Protein AF-A0A060C276-F1 (afdb_monomer)

Mean predicted aligned error: 17.64 Å

pLDDT: mean 72.89, std 21.88, range [37.91, 98.06]

Structure (mmCIF, N/CA/C/O backbone):
data_AF-A0A060C276-F1
#
_entry.id   AF-A0A060C276-F1
#
loop_
_atom_site.group_PDB
_atom_site.id
_atom_site.type_symbol
_atom_site.label_atom_id
_atom_site.label_alt_id
_atom_site.label_comp_id
_atom_site.label_asym_id
_atom_site.label_entity_id
_atom_site.label_seq_id
_atom_site.pdbx_PDB_ins_code
_atom_site.Cartn_x
_atom_site.Cartn_y
_atom_site.Cartn_z
_atom_site.occupancy
_atom_site.B_iso_or_equiv
_atom_site.auth_seq_id
_atom_site.auth_comp_id
_atom_site.auth_asym_id
_atom_site.auth_atom_id
_atom_site.pdbx_PDB_model_num
ATOM 1 N N . ARG A 1 1 ? 2.696 -2.923 16.017 1.00 67.38 1 ARG A N 1
ATOM 2 C CA . ARG A 1 1 ? 1.635 -1.922 16.296 1.00 67.38 1 ARG A CA 1
ATOM 3 C C . ARG A 1 1 ? 0.294 -2.624 16.153 1.00 67.38 1 ARG A C 1
ATOM 5 O O . ARG A 1 1 ? 0.201 -3.500 15.306 1.00 67.38 1 ARG A O 1
ATOM 12 N N . HIS A 1 2 ? -0.698 -2.275 16.969 1.00 84.56 2 HIS A N 1
ATOM 13 C CA . HIS A 1 2 ? -2.057 -2.807 16.860 1.00 84.56 2 HIS A CA 1
ATOM 14 C C . HIS A 1 2 ? -3.002 -1.650 16.539 1.00 84.56 2 HIS A C 1
ATOM 16 O O . HIS A 1 2 ? -2.934 -0.620 17.202 1.00 84.56 2 HIS A O 1
ATOM 22 N N . TYR A 1 3 ? -3.849 -1.819 15.523 1.00 92.31 3 TYR A N 1
ATOM 23 C CA . TYR A 1 3 ? -4.792 -0.792 15.058 1.00 92.31 3 TYR A CA 1
ATOM 24 C C . TYR A 1 3 ? -6.186 -0.923 15.692 1.00 92.31 3 TYR A C 1
ATOM 26 O O . TYR A 1 3 ? -7.098 -0.206 15.309 1.00 92.31 3 TYR A O 1
ATOM 34 N N . GLY A 1 4 ? -6.356 -1.835 16.658 1.00 95.44 4 GLY A N 1
ATOM 35 C CA . GLY A 1 4 ? -7.625 -2.014 17.373 1.00 95.44 4 GLY A CA 1
ATOM 36 C C . GLY A 1 4 ? -8.766 -2.576 16.519 1.00 95.44 4 GLY A C 1
ATOM 37 O O . GLY A 1 4 ? -9.919 -2.415 16.895 1.00 95.44 4 GLY A O 1
ATOM 38 N N . VAL A 1 5 ? -8.451 -3.222 15.393 1.00 96.38 5 VAL A N 1
ATOM 39 C CA . VAL A 1 5 ? -9.420 -3.800 14.451 1.00 96.38 5 VAL A CA 1
ATOM 40 C C . VAL A 1 5 ? -9.273 -5.315 14.369 1.00 96.38 5 VAL A C 1
ATOM 42 O O . VAL A 1 5 ? -8.176 -5.861 14.529 1.00 96.38 5 VAL A O 1
ATOM 45 N N . THR A 1 6 ? -10.379 -5.996 14.097 1.00 97.00 6 THR A N 1
ATOM 46 C CA . THR A 1 6 ? -10.417 -7.418 13.755 1.00 97.00 6 THR A CA 1
ATOM 47 C C . THR A 1 6 ? -10.232 -7.626 12.249 1.00 97.00 6 THR A C 1
ATOM 49 O O . THR A 1 6 ? -10.328 -6.694 11.452 1.00 97.00 6 THR A O 1
ATOM 52 N N . ALA A 1 7 ? -9.991 -8.871 11.828 1.00 94.88 7 ALA A N 1
ATOM 53 C CA . ALA A 1 7 ? -9.902 -9.203 10.404 1.00 94.88 7 ALA A CA 1
ATOM 54 C C . ALA A 1 7 ? -11.220 -8.938 9.652 1.00 94.88 7 ALA A C 1
ATOM 56 O O . ALA A 1 7 ? -11.189 -8.554 8.487 1.00 94.88 7 ALA A O 1
ATOM 57 N N . SER A 1 8 ? -12.369 -9.114 10.314 1.00 97.75 8 SER A N 1
ATOM 58 C CA . SER A 1 8 ? -13.682 -8.802 9.740 1.00 97.75 8 SER A CA 1
ATOM 59 C C . SER A 1 8 ? -13.896 -7.304 9.549 1.00 97.75 8 SER A C 1
ATOM 61 O O . SER A 1 8 ? -14.469 -6.914 8.537 1.00 97.75 8 SER A O 1
ATOM 63 N N . ASP A 1 9 ? -13.396 -6.467 10.461 1.00 97.56 9 ASP A N 1
ATOM 64 C CA . ASP A 1 9 ? -13.529 -5.007 10.342 1.00 97.56 9 ASP A CA 1
ATOM 65 C C . ASP A 1 9 ? -12.781 -4.477 9.111 1.00 97.56 9 ASP A C 1
ATOM 67 O O . ASP A 1 9 ? -13.210 -3.520 8.480 1.00 97.56 9 ASP A O 1
ATOM 71 N N . LEU A 1 10 ? -11.693 -5.141 8.705 1.00 96.69 10 LEU A N 1
ATOM 72 C CA . LEU A 1 10 ? -10.936 -4.794 7.497 1.00 96.69 10 LEU A CA 1
ATOM 73 C C . LEU A 1 10 ? -11.659 -5.145 6.185 1.00 96.69 10 LEU A C 1
ATOM 75 O O . LEU A 1 10 ? -11.172 -4.796 5.109 1.00 96.69 10 LEU A O 1
ATOM 79 N N . LEU A 1 11 ? -12.810 -5.822 6.250 1.00 97.25 11 LEU A N 1
ATOM 80 C CA . LEU A 1 11 ? -13.692 -5.988 5.094 1.00 97.25 11 LEU A CA 1
ATOM 81 C C . LEU A 1 11 ? -14.564 -4.747 4.857 1.00 97.25 11 LEU A C 1
ATOM 83 O O . LEU A 1 11 ? -15.077 -4.584 3.749 1.00 97.25 11 LEU A O 1
ATOM 87 N N . ASP A 1 12 ? -14.707 -3.862 5.852 1.00 97.75 12 ASP A N 1
ATOM 88 C CA . ASP A 1 12 ? -15.287 -2.538 5.647 1.00 97.75 12 ASP A CA 1
ATOM 89 C C . ASP A 1 12 ? -14.291 -1.647 4.876 1.00 97.75 12 ASP A C 1
ATOM 91 O O . ASP A 1 12 ? -13.166 -1.426 5.342 1.00 97.75 12 ASP A O 1
ATOM 95 N N . PRO A 1 13 ? -14.668 -1.107 3.701 1.00 98.06 13 PRO A N 1
ATOM 96 C CA . PRO A 1 13 ? -13.748 -0.337 2.869 1.00 98.06 13 PRO A CA 1
ATOM 97 C C . PRO A 1 13 ? -13.177 0.899 3.567 1.00 98.06 13 PRO A C 1
ATOM 99 O O . PRO A 1 13 ? -11.997 1.204 3.398 1.00 98.06 13 PRO A O 1
ATOM 102 N N . CYS A 1 14 ? -13.993 1.610 4.348 1.00 97.75 14 CYS A N 1
ATOM 103 C CA . CYS A 1 14 ? -13.575 2.838 5.021 1.00 97.75 14 CYS A CA 1
ATOM 104 C C . CYS A 1 14 ? -12.548 2.536 6.114 1.00 97.75 14 CYS A C 1
ATOM 106 O O . CYS A 1 14 ? -11.473 3.132 6.136 1.00 97.75 14 CYS A O 1
ATOM 108 N N . THR A 1 15 ? -12.846 1.556 6.965 1.00 97.56 15 THR A N 1
ATOM 109 C CA . THR A 1 15 ? -11.952 1.092 8.030 1.00 97.56 15 THR A CA 1
ATOM 110 C C . THR A 1 15 ? -10.632 0.589 7.453 1.00 97.56 15 THR A C 1
ATOM 112 O O . THR A 1 15 ? -9.560 0.958 7.938 1.00 97.56 15 THR A O 1
ATOM 115 N N . ASN A 1 16 ? -10.689 -0.195 6.373 1.00 97.25 16 ASN A N 1
ATOM 116 C CA . ASN A 1 16 ? -9.496 -0.689 5.697 1.00 97.25 16 ASN A CA 1
ATOM 117 C C . ASN A 1 16 ? -8.628 0.458 5.161 1.00 97.25 16 ASN A C 1
ATOM 119 O O . ASN A 1 16 ? -7.424 0.482 5.405 1.00 97.25 16 ASN A O 1
ATOM 123 N N . LEU A 1 17 ? -9.231 1.446 4.491 1.00 97.31 17 LEU A N 1
ATOM 124 C CA . LEU A 1 17 ? -8.500 2.597 3.955 1.00 97.31 17 LEU A CA 1
ATOM 125 C C . LEU A 1 17 ? -7.855 3.450 5.057 1.00 97.31 17 LEU A C 1
ATOM 127 O O . LEU A 1 17 ? -6.705 3.861 4.897 1.00 97.31 17 LEU A O 1
ATOM 131 N N . SER A 1 18 ? -8.534 3.666 6.187 1.00 96.88 18 SER A N 1
ATOM 132 C CA . SER A 1 18 ? -7.961 4.389 7.332 1.00 96.88 18 SER A CA 1
ATOM 133 C C . SER A 1 18 ? -6.769 3.649 7.948 1.00 96.88 18 SER A C 1
ATOM 135 O O . SER A 1 18 ? -5.733 4.248 8.238 1.00 96.88 18 SER A O 1
ATOM 137 N N . VAL A 1 19 ? -6.867 2.328 8.116 1.00 97.62 19 VAL A N 1
ATOM 138 C CA . VAL A 1 19 ? -5.752 1.519 8.634 1.00 97.62 19 VAL A CA 1
ATOM 139 C C . VAL A 1 19 ? -4.595 1.474 7.631 1.00 97.62 19 VAL A C 1
ATOM 141 O O . VAL A 1 19 ? -3.434 1.620 8.019 1.00 97.62 19 VAL A O 1
ATOM 144 N N . PHE A 1 20 ? -4.902 1.327 6.341 1.00 95.38 20 PHE A N 1
ATOM 145 C CA . PHE A 1 20 ? -3.929 1.365 5.252 1.00 95.38 20 PHE A CA 1
ATOM 146 C C . PHE A 1 20 ? -3.115 2.665 5.256 1.00 95.38 20 PHE A C 1
ATOM 148 O O . PHE A 1 20 ? -1.884 2.605 5.190 1.00 95.38 20 PHE A O 1
ATOM 155 N N . GLU A 1 21 ? -3.778 3.819 5.382 1.00 95.56 21 GLU A N 1
ATOM 156 C CA . GLU A 1 21 ? -3.126 5.131 5.459 1.00 95.56 21 GLU A CA 1
ATOM 157 C C . GLU A 1 21 ? -2.083 5.162 6.580 1.00 95.56 21 GLU A C 1
ATOM 159 O O . GLU A 1 21 ? -0.939 5.575 6.359 1.00 95.56 21 GLU A O 1
ATOM 164 N N . HIS A 1 22 ? -2.451 4.688 7.773 1.00 96.19 22 HIS A N 1
ATOM 165 C CA . HIS A 1 22 ? -1.550 4.665 8.919 1.00 96.19 22 HIS A CA 1
ATOM 166 C C . HIS A 1 22 ? -0.346 3.744 8.697 1.00 96.19 22 HIS A C 1
ATOM 168 O O . HIS A 1 22 ? 0.787 4.169 8.930 1.00 96.19 22 HIS A O 1
ATOM 174 N N . ILE A 1 23 ? -0.563 2.514 8.216 1.00 96.62 23 ILE A N 1
ATOM 175 C CA . ILE A 1 23 ? 0.525 1.555 7.957 1.00 96.62 23 ILE A CA 1
ATOM 176 C C . ILE A 1 23 ? 1.504 2.126 6.929 1.00 96.62 23 ILE A C 1
ATOM 178 O O . ILE A 1 23 ? 2.717 2.135 7.156 1.00 96.62 23 ILE A O 1
ATOM 182 N N . LEU A 1 24 ? 0.992 2.614 5.797 1.00 95.31 24 LEU A N 1
ATOM 183 C CA . LEU A 1 24 ? 1.845 3.087 4.714 1.00 95.31 24 LEU A CA 1
ATOM 184 C C . LEU A 1 24 ? 2.599 4.362 5.115 1.00 95.31 24 LEU A C 1
ATOM 186 O O . LEU A 1 24 ? 3.794 4.481 4.835 1.00 95.31 24 LEU A O 1
ATOM 190 N N . SER A 1 25 ? 1.942 5.272 5.842 1.00 95.25 25 SER A N 1
ATOM 191 C CA . SER A 1 25 ? 2.572 6.481 6.386 1.00 95.25 25 SER A CA 1
ATOM 192 C C . SER A 1 25 ? 3.689 6.159 7.378 1.00 95.25 25 SER A C 1
ATOM 194 O O . SER A 1 25 ? 4.756 6.774 7.326 1.00 95.25 25 SER A O 1
ATOM 196 N N . ASP A 1 26 ? 3.489 5.179 8.261 1.00 96.31 26 ASP A N 1
ATOM 197 C CA . ASP A 1 26 ? 4.512 4.728 9.209 1.00 96.31 26 ASP A CA 1
ATOM 198 C C . ASP A 1 26 ? 5.722 4.113 8.485 1.00 96.31 26 ASP A C 1
ATOM 200 O O . ASP A 1 26 ? 6.878 4.452 8.773 1.00 96.31 26 ASP A O 1
ATOM 204 N N . CYS A 1 27 ? 5.470 3.239 7.507 1.00 96.56 27 CYS A N 1
ATOM 205 C CA . CYS A 1 27 ? 6.505 2.641 6.665 1.00 96.56 27 CYS A CA 1
ATOM 206 C C . CYS A 1 27 ? 7.290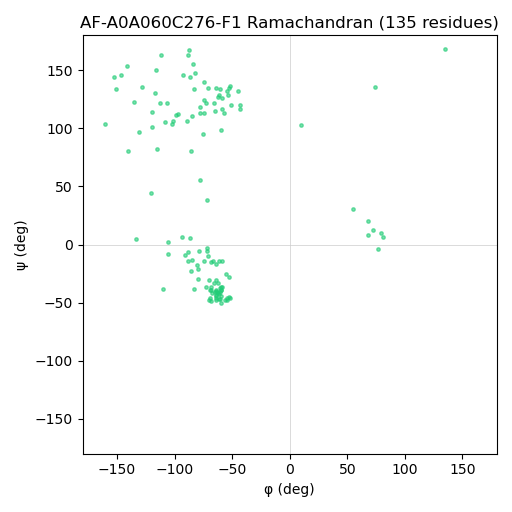 3.704 5.875 1.00 96.56 27 CYS A C 1
ATOM 208 O O . CYS A 1 27 ? 8.507 3.586 5.725 1.00 96.56 27 CYS A O 1
ATOM 210 N N . TYR A 1 28 ? 6.626 4.762 5.402 1.00 95.31 28 TYR A N 1
ATOM 211 C CA . TYR A 1 28 ? 7.285 5.867 4.708 1.00 95.31 28 TYR A CA 1
ATOM 212 C C . TYR A 1 28 ? 8.145 6.711 5.646 1.00 95.31 28 TYR A C 1
ATOM 214 O O . TYR A 1 28 ? 9.316 6.943 5.355 1.00 95.31 28 TYR A O 1
ATOM 222 N N . ARG A 1 29 ? 7.614 7.112 6.807 1.00 95.19 29 ARG A N 1
ATOM 223 C CA . ARG A 1 29 ? 8.360 7.903 7.801 1.00 95.19 29 ARG A CA 1
ATOM 224 C C . ARG A 1 29 ? 9.612 7.183 8.303 1.00 95.19 29 ARG A C 1
ATOM 226 O O . ARG A 1 29 ? 10.629 7.825 8.533 1.00 95.19 29 ARG A O 1
ATOM 233 N N . SER A 1 30 ? 9.540 5.863 8.466 1.00 95.19 30 SER A N 1
ATOM 234 C CA . SER A 1 30 ? 10.664 5.041 8.935 1.00 95.19 30 SER A CA 1
ATOM 235 C C . SER A 1 30 ? 11.646 4.650 7.824 1.00 95.19 30 SER A C 1
ATOM 237 O O . SER A 1 30 ? 12.854 4.628 8.050 1.00 95.19 30 SER A O 1
ATOM 239 N N . GLY A 1 31 ? 11.151 4.349 6.620 1.00 93.25 31 GLY A N 1
ATOM 240 C CA . GLY A 1 31 ? 11.978 3.957 5.477 1.00 93.25 31 GLY A CA 1
ATOM 241 C C . GLY A 1 31 ? 12.635 5.139 4.761 1.00 93.25 31 GLY A C 1
ATOM 242 O O . GLY A 1 31 ? 13.725 4.994 4.201 1.00 93.25 31 GLY A O 1
ATOM 243 N N . GLY A 1 32 ? 11.990 6.304 4.785 1.00 91.38 32 GLY A N 1
ATOM 244 C CA . GLY A 1 32 ? 12.458 7.552 4.189 1.00 91.38 32 GLY A CA 1
ATOM 245 C C . GLY A 1 32 ? 12.307 7.652 2.671 1.00 91.38 32 GLY A C 1
ATOM 246 O O . GLY A 1 32 ? 12.643 8.696 2.137 1.00 91.38 32 GLY A O 1
ATOM 247 N N . THR A 1 33 ? 11.838 6.600 1.986 1.00 90.88 33 THR A N 1
ATOM 248 C CA . THR A 1 33 ? 11.552 6.622 0.540 1.00 90.88 33 THR A CA 1
ATOM 249 C C . THR A 1 33 ? 10.298 5.828 0.197 1.00 90.88 33 THR A C 1
ATOM 251 O O . THR A 1 33 ? 9.975 4.852 0.888 1.00 90.88 33 THR A O 1
ATOM 254 N N . LEU A 1 34 ? 9.617 6.178 -0.902 1.00 91.06 34 LEU A N 1
ATOM 255 C CA . LEU A 1 34 ? 8.402 5.468 -1.339 1.00 91.06 34 LEU A CA 1
ATOM 256 C C . LEU A 1 34 ? 8.707 3.999 -1.652 1.00 91.06 34 LEU A C 1
ATOM 258 O O . LEU A 1 34 ? 7.999 3.096 -1.205 1.00 91.06 34 LEU A O 1
ATOM 262 N N . LYS A 1 35 ? 9.830 3.747 -2.331 1.00 91.81 35 LYS A N 1
ATOM 263 C CA . LYS A 1 35 ? 10.327 2.399 -2.637 1.00 91.81 35 LYS A CA 1
ATOM 264 C C . LYS A 1 35 ? 10.425 1.510 -1.390 1.00 91.81 35 LYS A C 1
ATOM 266 O O . LYS A 1 35 ? 10.004 0.351 -1.397 1.00 91.81 35 LYS A O 1
ATOM 271 N N . LYS A 1 36 ? 10.995 2.050 -0.308 1.00 94.94 36 LYS A N 1
ATOM 272 C CA . LYS A 1 36 ? 11.134 1.338 0.969 1.00 94.94 36 LYS A CA 1
ATOM 273 C C . LYS A 1 36 ? 9.793 1.197 1.682 1.00 94.94 36 LYS A C 1
ATOM 275 O O . LYS A 1 36 ? 9.557 0.149 2.277 1.00 94.94 36 LYS A O 1
ATOM 280 N N . ALA A 1 37 ? 8.923 2.203 1.596 1.00 95.81 37 ALA A N 1
ATOM 281 C CA . ALA A 1 37 ? 7.591 2.165 2.190 1.00 95.81 37 ALA A CA 1
ATOM 282 C C . ALA A 1 37 ? 6.737 1.037 1.599 1.00 95.81 37 ALA A C 1
ATOM 284 O O . ALA A 1 37 ? 6.164 0.245 2.340 1.00 95.81 37 ALA A O 1
ATOM 285 N N . LEU A 1 38 ? 6.732 0.906 0.270 1.00 94.94 38 LEU A N 1
ATOM 286 C CA . LEU A 1 38 ? 6.018 -0.151 -0.448 1.00 94.94 38 LEU A CA 1
ATOM 287 C C . LEU A 1 38 ? 6.566 -1.548 -0.114 1.00 94.94 38 LEU A C 1
ATOM 289 O O . LEU A 1 38 ? 5.796 -2.485 0.080 1.00 94.94 38 LEU A O 1
ATOM 293 N N . SER A 1 39 ? 7.889 -1.685 0.024 1.00 96.50 39 SER A N 1
ATOM 294 C CA . SER A 1 39 ? 8.511 -2.929 0.501 1.00 96.50 39 SER A CA 1
ATOM 295 C C . SER A 1 39 ? 8.104 -3.261 1.944 1.00 96.50 39 SER A C 1
ATOM 297 O O . SER A 1 39 ? 7.766 -4.403 2.248 1.00 96.50 39 SER A O 1
ATOM 299 N N . CYS A 1 40 ? 8.108 -2.263 2.830 1.00 97.50 40 CYS A N 1
ATOM 300 C CA . CYS A 1 40 ? 7.696 -2.404 4.226 1.00 97.50 40 CYS A CA 1
ATOM 301 C C . CYS A 1 40 ? 6.217 -2.787 4.353 1.00 97.50 40 CYS A C 1
ATOM 303 O O . CYS A 1 40 ? 5.895 -3.672 5.137 1.00 97.50 40 CYS A O 1
ATOM 305 N N . TYR A 1 41 ? 5.336 -2.199 3.543 1.00 96.31 41 TYR A N 1
ATOM 306 C CA . TYR A 1 41 ? 3.921 -2.564 3.506 1.00 96.31 41 TYR A CA 1
ATOM 307 C C . TYR A 1 41 ? 3.716 -4.033 3.104 1.00 96.31 41 TYR A C 1
ATOM 309 O O . TYR A 1 41 ? 2.911 -4.733 3.709 1.00 96.31 41 TYR A O 1
ATOM 317 N N . TYR A 1 42 ? 4.482 -4.514 2.121 1.00 96.50 42 TYR A N 1
ATOM 318 C CA . TYR A 1 42 ? 4.380 -5.889 1.630 1.00 96.50 42 TYR A CA 1
ATOM 319 C C . TYR A 1 42 ? 4.864 -6.939 2.636 1.00 96.50 42 TYR A C 1
ATOM 321 O O . TYR A 1 42 ? 4.204 -7.957 2.822 1.00 96.50 42 TYR A O 1
ATOM 329 N N . SER A 1 43 ? 6.023 -6.725 3.267 1.00 96.19 43 SER A N 1
ATOM 330 C CA . SER A 1 43 ? 6.699 -7.790 4.025 1.00 96.19 43 SER A CA 1
ATOM 331 C C . SER A 1 43 ? 7.193 -7.382 5.414 1.00 96.19 43 SER A C 1
ATOM 333 O O . SER A 1 43 ? 7.949 -8.126 6.037 1.00 96.19 43 SER A O 1
ATOM 335 N N . GLY A 1 44 ? 6.896 -6.164 5.868 1.00 96.19 44 GLY A N 1
ATOM 336 C CA . GLY A 1 44 ? 7.468 -5.591 7.090 1.00 96.19 44 GLY A CA 1
ATOM 337 C C . GLY A 1 44 ? 8.972 -5.294 7.007 1.00 96.19 44 GLY A C 1
ATOM 338 O O . GLY A 1 44 ? 9.589 -4.966 8.016 1.00 96.19 44 GLY A O 1
ATOM 339 N N . ASN A 1 45 ? 9.590 -5.409 5.824 1.00 96.88 45 ASN A N 1
ATOM 340 C CA . ASN A 1 45 ? 11.024 -5.216 5.622 1.00 96.88 45 ASN A CA 1
ATOM 341 C C . ASN A 1 45 ? 11.286 -4.219 4.488 1.00 96.88 45 ASN A C 1
ATOM 343 O O . ASN A 1 45 ? 10.695 -4.311 3.415 1.00 96.88 45 ASN A O 1
ATOM 347 N N . PHE A 1 46 ? 12.222 -3.288 4.684 1.00 96.81 46 PHE A N 1
ATOM 348 C CA . PHE A 1 46 ? 12.508 -2.240 3.699 1.00 96.81 46 PHE A CA 1
ATOM 349 C C . PHE A 1 46 ? 13.155 -2.735 2.399 1.00 96.81 46 PHE A C 1
ATOM 351 O O . PHE A 1 46 ? 13.208 -1.969 1.439 1.00 96.81 46 PHE A O 1
ATOM 358 N N . ARG A 1 47 ? 13.687 -3.964 2.351 1.00 96.12 47 ARG A N 1
ATOM 359 C CA . ARG A 1 47 ? 14.456 -4.498 1.214 1.00 96.12 47 ARG A CA 1
ATOM 360 C C . ARG A 1 47 ? 13.731 -5.594 0.445 1.00 96.12 47 ARG A C 1
ATOM 362 O O . ARG A 1 47 ? 13.865 -5.627 -0.772 1.00 96.12 47 ARG A O 1
ATOM 369 N N . THR A 1 48 ? 13.002 -6.473 1.126 1.00 96.19 48 THR A N 1
ATOM 370 C CA . THR A 1 48 ? 12.437 -7.697 0.533 1.00 96.19 48 THR A CA 1
ATOM 371 C C . THR A 1 48 ? 11.591 -7.428 -0.710 1.00 96.19 48 THR A C 1
ATOM 373 O O . THR A 1 48 ? 11.810 -8.057 -1.736 1.00 96.19 48 THR A O 1
ATOM 376 N N . GLY A 1 49 ? 10.696 -6.439 -0.681 1.00 94.75 49 GLY A N 1
ATOM 377 C CA . GLY A 1 49 ? 9.855 -6.096 -1.831 1.00 94.75 49 GLY A CA 1
ATOM 378 C C . GLY A 1 49 ? 10.624 -5.522 -3.029 1.00 94.75 49 GLY A C 1
ATOM 379 O O . GLY A 1 49 ? 10.089 -5.460 -4.133 1.00 94.75 49 GLY A O 1
ATOM 380 N N . GLN A 1 50 ? 11.883 -5.122 -2.834 1.00 93.62 50 GLN A N 1
ATOM 381 C CA . GLN A 1 50 ? 12.777 -4.680 -3.906 1.00 93.62 50 GLN A CA 1
ATOM 382 C C . GLN A 1 50 ? 13.558 -5.837 -4.540 1.00 93.62 50 GLN A C 1
ATOM 384 O O . GLN A 1 50 ? 14.189 -5.639 -5.577 1.00 93.62 50 GLN A O 1
ATOM 389 N N . GLN A 1 51 ? 13.580 -7.008 -3.903 1.00 95.50 51 GLN A N 1
ATOM 390 C CA . GLN A 1 51 ? 14.363 -8.151 -4.351 1.00 95.50 51 GLN A CA 1
ATOM 391 C C . GLN A 1 51 ? 13.528 -9.069 -5.252 1.00 95.50 51 GLN A C 1
ATOM 393 O O . GLN A 1 51 ? 12.324 -9.203 -5.036 1.00 95.50 51 GLN A O 1
ATOM 398 N N . PRO A 1 52 ? 14.154 -9.706 -6.254 1.00 94.88 52 PRO A N 1
ATOM 399 C CA . PRO A 1 52 ? 13.564 -10.811 -6.998 1.00 94.88 52 PRO A CA 1
ATOM 400 C C . PRO A 1 52 ? 13.068 -11.927 -6.082 1.00 94.88 52 PRO A C 1
ATOM 402 O O . PRO A 1 52 ? 13.790 -12.376 -5.192 1.00 94.88 52 PRO A O 1
ATOM 405 N N . GLU A 1 53 ? 11.867 -12.426 -6.348 1.00 94.94 53 GLU A N 1
ATOM 406 C CA . GLU A 1 53 ? 11.302 -13.566 -5.634 1.00 94.94 53 GLU A CA 1
ATOM 407 C C . GLU A 1 53 ? 11.187 -14.765 -6.584 1.00 94.94 53 GLU A C 1
ATOM 409 O O . GLU A 1 53 ? 10.516 -14.700 -7.617 1.00 94.94 53 GLU A O 1
ATOM 414 N N . ALA A 1 54 ? 11.826 -15.886 -6.233 1.00 95.75 54 ALA A N 1
ATOM 415 C CA . ALA A 1 54 ? 11.827 -17.101 -7.057 1.00 95.75 54 ALA A CA 1
ATOM 416 C C . ALA A 1 54 ? 10.408 -17.640 -7.320 1.00 95.75 54 ALA A C 1
ATOM 418 O O . ALA A 1 54 ? 10.105 -18.061 -8.433 1.00 95.75 54 ALA A O 1
ATOM 419 N N . ALA A 1 55 ? 9.516 -17.538 -6.328 1.00 94.69 55 ALA A N 1
ATOM 420 C CA . ALA A 1 55 ? 8.110 -17.926 -6.454 1.00 94.69 55 ALA A CA 1
ATOM 421 C C . ALA A 1 55 ? 7.322 -17.080 -7.476 1.00 94.69 55 ALA A C 1
ATOM 423 O O . ALA A 1 55 ? 6.255 -17.492 -7.918 1.00 94.69 55 ALA A O 1
ATOM 424 N N . TYR A 1 56 ? 7.850 -15.918 -7.875 1.00 92.12 56 TYR A N 1
ATOM 425 C CA . TYR A 1 56 ? 7.197 -14.976 -8.784 1.00 92.12 56 TYR A CA 1
ATOM 426 C C . TYR A 1 56 ? 8.035 -14.726 -10.041 1.00 92.12 56 TYR A C 1
ATOM 428 O O . TYR A 1 56 ? 8.203 -13.585 -10.475 1.00 92.12 56 TYR A O 1
ATOM 436 N N . SER A 1 57 ? 8.574 -15.798 -10.633 1.00 93.62 57 SER A N 1
ATOM 437 C CA . SER A 1 57 ? 9.367 -15.750 -11.876 1.00 93.62 57 SER A CA 1
ATOM 438 C C . SER A 1 57 ? 10.564 -14.788 -11.809 1.00 93.62 57 SER A C 1
ATOM 440 O O . SER A 1 57 ? 10.926 -14.168 -12.804 1.00 93.62 57 SER A O 1
ATOM 442 N N . GLY A 1 58 ? 11.153 -14.604 -10.622 1.00 92.69 58 GLY A N 1
ATOM 443 C CA . GLY A 1 58 ? 12.271 -13.679 -10.419 1.00 92.69 58 GLY A CA 1
ATOM 444 C C . GLY A 1 58 ? 11.886 -12.195 -10.471 1.00 92.69 58 GLY A C 1
ATOM 445 O O . GLY A 1 58 ? 12.766 -11.340 -10.519 1.00 92.69 58 GLY A O 1
ATOM 446 N N . THR A 1 59 ? 10.595 -11.857 -10.444 1.00 92.12 59 THR A N 1
ATOM 447 C CA . THR A 1 59 ? 10.147 -10.460 -10.334 1.00 92.12 59 THR A CA 1
ATOM 448 C C . THR A 1 59 ? 10.163 -9.997 -8.881 1.00 92.12 59 THR A C 1
ATOM 450 O O . THR A 1 59 ? 9.906 -10.780 -7.963 1.00 92.12 59 THR A O 1
ATOM 453 N N . SER A 1 60 ? 10.447 -8.713 -8.660 1.00 94.56 60 SER A N 1
ATOM 454 C CA . SER A 1 60 ? 10.278 -8.090 -7.340 1.00 94.56 60 SER A CA 1
ATOM 455 C C . SER A 1 60 ? 8.835 -7.635 -7.122 1.00 94.56 60 SER A C 1
ATOM 457 O O . SER A 1 60 ? 8.124 -7.342 -8.08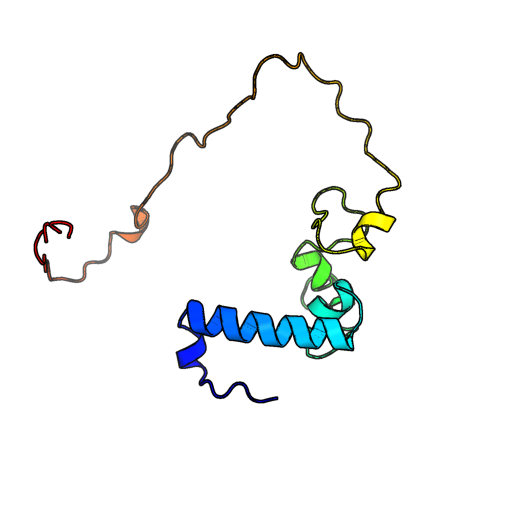6 1.00 94.56 60 SER A O 1
ATOM 459 N N . TYR A 1 61 ? 8.402 -7.521 -5.864 1.00 94.88 61 TYR A N 1
ATOM 460 C CA . TYR A 1 61 ? 7.076 -6.984 -5.538 1.00 94.88 61 TYR A CA 1
ATOM 461 C C . TYR A 1 61 ? 6.832 -5.615 -6.181 1.00 94.88 61 TYR A C 1
ATOM 463 O O . TYR A 1 61 ? 5.795 -5.409 -6.806 1.00 94.88 61 TYR A O 1
ATOM 471 N N . LEU A 1 62 ? 7.814 -4.710 -6.109 1.00 92.00 62 LEU A N 1
ATOM 472 C CA . LEU A 1 62 ? 7.708 -3.377 -6.707 1.00 92.00 62 LEU A CA 1
ATOM 473 C C . LEU A 1 62 ? 7.477 -3.419 -8.218 1.00 92.00 62 LEU A C 1
ATOM 475 O O . LEU A 1 62 ? 6.660 -2.664 -8.735 1.00 92.00 62 LEU A O 1
ATOM 479 N N . GLN A 1 63 ? 8.137 -4.343 -8.916 1.00 90.00 63 GLN A N 1
ATOM 480 C CA . GLN A 1 63 ? 7.911 -4.547 -10.343 1.00 90.00 63 GLN A CA 1
ATOM 481 C C . GLN A 1 63 ? 6.486 -5.043 -10.622 1.00 90.00 63 GLN A C 1
ATOM 483 O O . GLN A 1 63 ? 5.853 -4.563 -11.559 1.00 90.00 63 GLN A O 1
ATOM 488 N N . ARG A 1 64 ? 5.959 -5.963 -9.800 1.00 91.50 64 ARG A N 1
ATOM 489 C CA . ARG A 1 64 ? 4.599 -6.505 -9.970 1.00 91.50 64 ARG A CA 1
ATOM 490 C C . ARG A 1 64 ? 3.506 -5.458 -9.761 1.00 91.50 64 ARG A C 1
ATOM 492 O O . ARG A 1 64 ? 2.485 -5.524 -10.434 1.00 91.50 64 ARG A O 1
ATOM 499 N N . ILE A 1 65 ? 3.723 -4.486 -8.873 1.00 90.25 65 ILE A N 1
ATOM 500 C CA . ILE A 1 65 ? 2.792 -3.363 -8.660 1.00 90.25 65 ILE A CA 1
ATOM 501 C C . ILE A 1 65 ? 3.040 -2.178 -9.608 1.00 90.25 65 ILE A C 1
ATOM 503 O O . ILE A 1 65 ? 2.410 -1.135 -9.460 1.00 90.25 65 ILE A O 1
ATOM 507 N N . GLY A 1 66 ? 3.963 -2.315 -10.566 1.00 85.06 66 GLY A N 1
ATOM 508 C CA . GLY A 1 66 ? 4.258 -1.283 -11.563 1.00 85.06 66 GLY A CA 1
ATOM 509 C C . GLY A 1 66 ? 5.153 -0.139 -11.075 1.00 85.06 66 GLY A C 1
ATOM 510 O O . GLY A 1 66 ? 5.332 0.835 -11.801 1.00 85.06 66 GLY A O 1
ATOM 511 N N . TYR A 1 67 ? 5.757 -0.242 -9.887 1.00 84.44 67 TYR A N 1
ATOM 512 C CA . TYR A 1 67 ? 6.724 0.735 -9.382 1.00 84.44 67 TYR A CA 1
ATOM 513 C C . TYR A 1 67 ? 8.133 0.395 -9.889 1.00 84.44 67 TYR A C 1
ATOM 515 O O . TYR A 1 67 ? 8.946 -0.233 -9.202 1.00 84.44 67 TYR A O 1
ATOM 523 N N . VAL A 1 68 ? 8.407 0.779 -11.139 1.00 71.31 68 VAL A N 1
ATOM 524 C CA . VAL A 1 68 ? 9.684 0.516 -11.815 1.00 71.31 68 VAL A CA 1
ATOM 525 C C . VAL A 1 68 ? 10.500 1.812 -11.907 1.00 71.31 68 VAL A C 1
ATOM 527 O O . VAL A 1 68 ? 10.016 2.783 -12.501 1.00 71.31 68 VAL A O 1
ATOM 530 N N . PRO A 1 69 ? 11.732 1.857 -11.360 1.00 57.81 69 PRO A N 1
ATOM 531 C CA . PRO A 1 69 ? 12.584 3.038 -11.460 1.00 57.81 69 PRO A CA 1
ATOM 532 C C . PRO A 1 69 ? 12.897 3.339 -12.931 1.00 57.81 69 PRO A C 1
ATOM 534 O O . PRO A 1 69 ? 13.314 2.450 -13.671 1.00 57.81 69 PRO A O 1
ATOM 537 N N . GLY A 1 70 ? 12.674 4.586 -13.352 1.00 58.88 70 GLY A N 1
ATOM 538 C CA . GLY A 1 70 ? 12.898 5.026 -14.732 1.00 58.88 70 GLY A CA 1
ATOM 539 C C . GLY A 1 70 ? 11.776 4.683 -15.718 1.00 58.88 70 GLY A C 1
ATOM 540 O O . GLY A 1 70 ? 11.936 4.934 -16.910 1.00 58.88 70 GLY A O 1
ATOM 541 N N . SER A 1 71 ? 10.637 4.141 -15.264 1.00 55.53 71 SER A N 1
ATOM 542 C CA . SER A 1 71 ? 9.456 4.058 -16.129 1.00 55.53 71 SER A CA 1
ATOM 543 C C . SER A 1 71 ? 8.819 5.452 -16.283 1.00 55.53 71 SER A C 1
ATOM 545 O O . SER A 1 71 ? 8.465 6.070 -15.279 1.00 55.53 71 SER A O 1
ATOM 547 N N . PRO A 1 72 ? 8.630 5.968 -17.513 1.00 54.72 72 PRO A N 1
ATOM 548 C CA . PRO A 1 72 ? 8.014 7.282 -17.737 1.00 54.72 72 PRO A CA 1
ATOM 549 C C . PRO A 1 72 ? 6.503 7.287 -17.449 1.00 54.72 72 PRO A C 1
ATOM 551 O O . PRO A 1 72 ? 5.846 8.315 -17.579 1.00 54.72 72 PRO A O 1
ATOM 554 N N . HIS A 1 73 ? 5.928 6.131 -17.101 1.00 52.72 73 HIS A N 1
ATOM 555 C CA . HIS A 1 73 ? 4.484 5.926 -17.077 1.00 52.72 73 HIS A CA 1
ATOM 556 C C . HIS A 1 73 ? 3.806 6.346 -15.769 1.00 52.72 73 HIS A C 1
ATOM 558 O O . HIS A 1 73 ? 2.613 6.639 -15.801 1.00 52.72 73 HIS A O 1
ATOM 564 N N . TYR A 1 74 ? 4.528 6.419 -14.645 1.00 54.19 74 TYR A N 1
ATO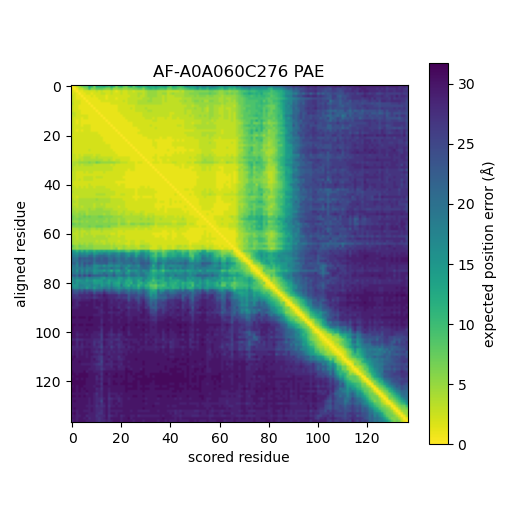M 565 C CA . TYR A 1 74 ? 3.924 6.733 -13.346 1.00 54.19 74 TYR A CA 1
ATOM 566 C C . TYR A 1 74 ? 4.816 7.660 -12.515 1.00 54.19 74 TYR A C 1
ATOM 568 O O . TYR A 1 74 ? 5.518 7.227 -11.606 1.00 54.19 74 TYR A O 1
ATOM 576 N N . ALA A 1 75 ? 4.765 8.959 -12.810 1.00 52.66 75 ALA A N 1
ATOM 577 C CA . ALA A 1 75 ? 5.244 9.989 -11.895 1.00 52.66 75 ALA A CA 1
ATOM 578 C C . ALA A 1 75 ? 4.080 10.407 -10.986 1.00 52.66 75 ALA A C 1
ATOM 580 O O . ALA A 1 75 ? 3.151 11.080 -11.433 1.00 52.66 75 ALA A O 1
ATOM 581 N N . VAL A 1 76 ? 4.101 9.995 -9.716 1.00 51.28 76 VAL A N 1
ATOM 582 C CA . VAL A 1 76 ? 3.156 10.516 -8.720 1.00 51.28 76 VAL A CA 1
ATOM 583 C C . VAL A 1 76 ? 3.661 11.902 -8.302 1.00 51.28 76 VAL A C 1
ATOM 585 O O . VAL A 1 76 ? 4.751 11.994 -7.740 1.00 51.28 76 VAL A O 1
ATOM 588 N N . PRO A 1 77 ? 2.906 12.997 -8.520 1.00 52.81 77 PRO A N 1
ATOM 589 C CA . PRO A 1 77 ? 3.395 14.357 -8.253 1.00 52.81 77 PRO A CA 1
ATOM 590 C C . PRO A 1 77 ? 3.820 14.622 -6.795 1.00 52.81 77 PRO A C 1
ATOM 592 O O . PRO A 1 77 ? 4.484 15.619 -6.522 1.00 52.81 77 PRO A O 1
ATOM 595 N N . GLY A 1 78 ? 3.455 13.737 -5.860 1.00 50.19 78 GLY A N 1
ATOM 596 C CA . GLY A 1 78 ? 3.751 13.848 -4.431 1.00 50.19 78 GLY A CA 1
ATOM 597 C C . GLY A 1 78 ? 5.119 13.323 -3.973 1.00 50.19 78 GLY A C 1
ATOM 598 O O . GLY A 1 78 ? 5.513 13.636 -2.850 1.00 50.19 78 GLY A O 1
ATOM 599 N N . THR A 1 79 ? 5.866 12.563 -4.781 1.00 58.09 79 THR A N 1
ATOM 600 C CA . THR A 1 79 ? 7.153 11.974 -4.361 1.00 58.09 79 THR A CA 1
ATOM 601 C C . THR A 1 79 ? 8.338 12.654 -5.048 1.00 58.09 79 THR A C 1
ATOM 603 O O . THR A 1 79 ? 8.628 12.436 -6.221 1.00 58.09 79 THR A O 1
ATOM 606 N N . ARG A 1 80 ? 9.075 13.484 -4.292 1.00 58.91 80 ARG A N 1
ATOM 607 C CA . ARG A 1 80 ? 10.283 14.206 -4.767 1.00 58.91 80 ARG A CA 1
ATOM 608 C C . ARG A 1 80 ? 11.362 13.280 -5.353 1.00 58.91 80 ARG A C 1
ATOM 610 O O . ARG A 1 80 ? 12.169 13.700 -6.178 1.00 58.91 80 ARG A O 1
ATOM 617 N N . GLU A 1 81 ? 11.372 12.023 -4.925 1.00 62.44 81 GLU A N 1
ATOM 618 C CA . GLU A 1 81 ? 12.333 10.996 -5.340 1.00 62.44 81 GLU A CA 1
ATOM 619 C C . GLU A 1 81 ? 12.150 10.577 -6.804 1.00 62.44 81 GLU A C 1
ATOM 621 O O . GLU A 1 81 ? 13.139 10.419 -7.517 1.00 62.44 81 GLU A O 1
ATOM 626 N N . ASP A 1 82 ? 10.905 10.469 -7.277 1.00 59.03 82 ASP A N 1
ATOM 627 C CA . ASP A 1 82 ? 10.602 10.034 -8.647 1.00 59.03 82 ASP A CA 1
ATOM 628 C C . ASP A 1 82 ? 10.792 11.177 -9.664 1.00 59.03 82 ASP A C 1
ATOM 630 O O . ASP A 1 82 ? 11.035 10.938 -10.846 1.00 59.03 82 ASP A O 1
ATOM 634 N N . GLN A 1 83 ? 10.763 12.432 -9.200 1.00 58.00 83 GLN A N 1
ATOM 635 C CA . GLN A 1 83 ? 10.994 13.622 -10.031 1.00 58.00 83 GLN A CA 1
ATOM 636 C C . GLN A 1 83 ? 12.458 13.743 -10.482 1.00 58.00 83 GLN A C 1
ATOM 638 O O . GLN A 1 83 ? 12.732 14.227 -11.577 1.00 58.00 83 GLN A O 1
ATOM 643 N N . SER A 1 84 ? 13.403 13.258 -9.671 1.00 52.66 84 SER A N 1
ATOM 644 C CA . SER A 1 84 ? 14.845 13.370 -9.946 1.00 52.66 84 SER A CA 1
ATOM 645 C C . SER A 1 84 ? 15.338 12.418 -11.049 1.00 52.66 84 SER A C 1
ATOM 647 O O . SER A 1 84 ? 16.440 12.596 -11.559 1.00 52.66 84 SER A O 1
ATOM 649 N N . ALA A 1 85 ? 14.539 11.412 -11.428 1.00 52.50 85 ALA A N 1
ATOM 650 C CA . ALA A 1 85 ? 14.857 10.472 -12.508 1.00 52.50 85 ALA A CA 1
ATOM 651 C C . ALA A 1 85 ? 14.332 10.924 -13.885 1.00 52.50 85 ALA A C 1
ATOM 653 O O . ALA A 1 85 ? 14.699 10.335 -14.903 1.00 52.50 85 ALA A O 1
ATOM 654 N N . ALA A 1 86 ? 13.512 11.981 -13.942 1.00 47.53 86 ALA A N 1
ATOM 655 C CA . ALA A 1 86 ? 12.993 12.566 -15.177 1.00 47.53 86 ALA A CA 1
ATOM 656 C C . ALA A 1 86 ? 14.050 13.449 -15.877 1.00 47.53 86 ALA A C 1
ATOM 658 O O . ALA A 1 86 ? 13.838 14.629 -16.132 1.00 47.53 86 ALA A O 1
ATOM 659 N N . GLY A 1 87 ? 15.219 12.872 -16.168 1.00 44.19 87 GLY A N 1
ATOM 660 C CA . GLY A 1 87 ? 16.230 13.460 -17.055 1.00 44.19 87 GLY A CA 1
ATOM 661 C C . GLY A 1 87 ? 16.040 13.087 -18.529 1.00 44.19 87 GLY A C 1
ATOM 662 O O . GLY A 1 87 ? 16.733 13.620 -19.386 1.00 44.19 87 GLY A O 1
ATOM 663 N N . PHE A 1 88 ? 15.097 12.197 -18.841 1.00 42.16 88 PHE A N 1
ATOM 664 C CA . PHE A 1 88 ? 14.778 11.797 -20.207 1.00 42.16 88 PHE A CA 1
ATOM 665 C C . PHE A 1 88 ? 13.271 11.872 -20.409 1.00 42.16 88 PHE A C 1
ATOM 667 O O . PHE A 1 88 ? 12.532 10.951 -20.063 1.00 42.16 88 PHE A O 1
ATOM 674 N N . TYR A 1 89 ? 12.816 12.985 -20.975 1.00 47.84 89 TYR A N 1
ATOM 675 C CA . TYR A 1 89 ? 11.565 12.986 -21.716 1.00 47.84 89 TYR A CA 1
ATOM 676 C C . TYR A 1 89 ? 11.799 12.098 -22.945 1.00 47.84 89 TYR A C 1
ATOM 678 O O . TYR A 1 89 ? 12.724 12.387 -23.707 1.00 47.84 89 TYR A O 1
ATOM 686 N N . PRO A 1 90 ? 11.035 11.014 -23.164 1.00 46.25 90 PRO A N 1
ATOM 687 C CA . PRO A 1 90 ? 10.962 10.440 -24.497 1.00 46.25 90 PRO A CA 1
ATOM 688 C C . PRO A 1 90 ? 10.538 11.567 -25.440 1.00 46.25 90 PRO A C 1
ATOM 690 O O . PRO A 1 90 ? 9.604 12.302 -25.106 1.00 46.25 90 PRO A O 1
ATOM 693 N N . GLU A 1 91 ? 11.239 11.721 -26.567 1.00 44.91 91 GLU A N 1
ATOM 694 C CA . GLU A 1 91 ? 10.821 12.610 -27.652 1.00 44.91 91 GLU A CA 1
ATOM 695 C C . GLU A 1 91 ? 9.318 12.401 -27.855 1.00 44.91 91 GLU A C 1
ATOM 697 O O . GLU A 1 91 ? 8.870 11.277 -28.117 1.00 44.91 91 GLU A O 1
ATOM 702 N N . ALA A 1 92 ? 8.529 13.450 -27.613 1.00 49.03 92 ALA A N 1
ATOM 703 C CA . ALA A 1 92 ? 7.094 13.374 -27.793 1.00 49.03 92 ALA A CA 1
ATOM 704 C C . ALA A 1 92 ? 6.844 12.869 -29.216 1.00 49.03 92 ALA A C 1
ATOM 706 O O . ALA A 1 92 ? 7.410 13.410 -30.168 1.00 49.03 92 ALA A O 1
ATOM 707 N N . PHE A 1 93 ? 6.022 11.824 -29.362 1.00 48.28 93 PHE A N 1
ATOM 708 C CA . PHE A 1 93 ? 5.535 11.413 -30.677 1.00 48.28 93 PHE A CA 1
ATOM 709 C C . PHE A 1 93 ? 5.105 12.674 -31.435 1.00 48.28 93 PHE A C 1
ATOM 711 O O . PHE A 1 93 ? 4.420 13.502 -30.819 1.00 48.28 93 PHE A O 1
ATOM 718 N N . PRO A 1 94 ? 5.519 12.863 -32.706 1.00 46.25 94 PRO A N 1
ATOM 719 C CA . PRO A 1 94 ? 5.228 14.089 -33.430 1.00 46.25 94 PRO A CA 1
ATOM 720 C C . PRO A 1 94 ? 3.734 14.344 -33.314 1.00 46.25 94 PRO A C 1
ATOM 722 O O . PRO A 1 94 ? 2.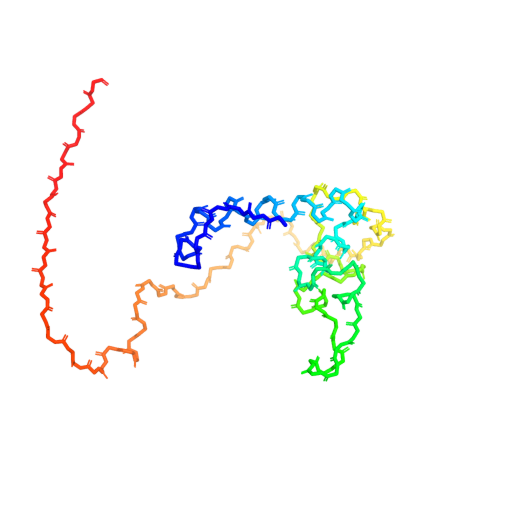924 13.477 -33.654 1.00 46.25 94 PRO A O 1
ATOM 725 N N . ALA A 1 95 ? 3.392 15.489 -32.724 1.00 47.75 95 ALA A N 1
ATOM 726 C CA . ALA A 1 95 ? 2.020 15.869 -32.468 1.00 47.75 95 ALA A CA 1
ATOM 727 C C . ALA A 1 95 ? 1.297 15.925 -33.815 1.00 47.75 95 ALA A C 1
ATOM 729 O O . ALA A 1 95 ? 1.420 16.890 -34.566 1.00 47.75 95 ALA A O 1
ATOM 730 N N . GLY A 1 96 ? 0.573 14.855 -34.142 1.00 54.66 96 GLY A N 1
ATOM 731 C CA . GLY A 1 96 ? -0.441 14.903 -35.176 1.00 54.66 96 GLY A CA 1
ATOM 732 C C . GLY A 1 96 ? -1.446 15.968 -34.757 1.00 54.66 96 GLY A C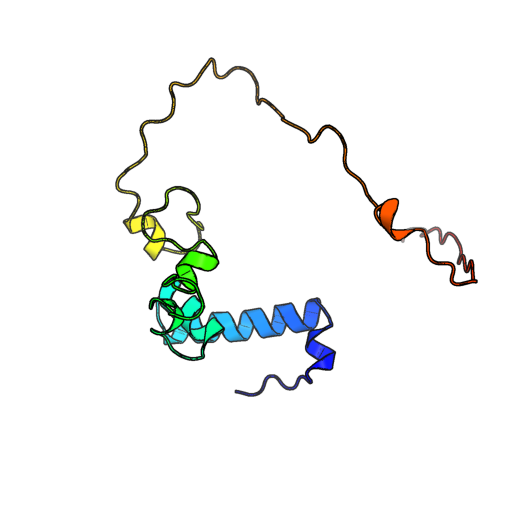 1
ATOM 733 O O . GLY A 1 96 ? -2.031 15.841 -33.685 1.00 54.66 96 GLY A O 1
ATOM 734 N N . ASP A 1 97 ? -1.533 17.019 -35.573 1.00 52.53 97 ASP A N 1
ATOM 735 C CA . ASP A 1 97 ? -2.448 18.166 -35.534 1.00 52.53 97 ASP A CA 1
ATOM 736 C C . ASP A 1 97 ? -3.299 18.291 -34.249 1.00 52.53 97 ASP A C 1
ATOM 738 O O . ASP A 1 97 ? -4.285 17.580 -34.034 1.00 52.53 97 ASP A O 1
ATOM 742 N N . ALA A 1 98 ? -2.889 19.220 -33.383 1.00 55.69 98 ALA A N 1
ATOM 743 C CA . ALA A 1 98 ? -3.393 19.461 -32.032 1.00 55.69 98 ALA A CA 1
ATOM 744 C C . ALA A 1 98 ? -4.802 20.088 -31.975 1.00 55.69 98 ALA A C 1
ATOM 746 O O . ALA A 1 98 ? -5.069 20.945 -31.134 1.00 55.69 98 ALA A O 1
ATOM 747 N N . SER A 1 99 ? -5.721 19.693 -32.854 1.00 59.81 99 SER A N 1
ATOM 748 C CA . SER A 1 99 ? -7.006 20.379 -32.990 1.00 59.81 99 SER A CA 1
ATOM 749 C C . SER A 1 99 ? -8.217 19.646 -32.405 1.00 59.81 99 SER A C 1
ATOM 751 O O . SER A 1 99 ? -9.256 20.292 -32.267 1.00 59.81 99 SER A O 1
ATOM 753 N N . ARG A 1 100 ? -8.140 18.377 -31.951 1.00 54.56 100 ARG A N 1
ATOM 754 C CA . ARG A 1 100 ? -9.239 17.741 -31.175 1.00 54.56 100 ARG A CA 1
ATOM 755 C C . ARG A 1 100 ? -8.768 16.667 -30.181 1.00 54.56 100 ARG A C 1
ATOM 757 O O . ARG A 1 100 ? -8.042 15.760 -30.586 1.00 54.56 100 ARG A O 1
ATOM 764 N N . PRO A 1 101 ? -9.243 16.668 -28.917 1.00 56.00 101 PRO A N 1
ATOM 765 C CA . PRO A 1 101 ? -9.028 15.538 -28.019 1.00 56.00 101 PRO A CA 1
ATOM 766 C C . PRO A 1 101 ? -9.757 14.306 -28.574 1.00 56.00 101 PRO A C 1
ATOM 768 O O . PRO A 1 101 ? -10.985 14.285 -28.684 1.00 56.00 101 PRO A O 1
ATOM 771 N N . ARG A 1 102 ? -9.002 13.269 -28.955 1.00 60.06 102 ARG A N 1
ATOM 772 C CA . ARG A 1 102 ? -9.568 11.988 -29.390 1.00 60.06 102 ARG A CA 1
ATOM 773 C C . ARG A 1 102 ? -10.062 11.232 -28.158 1.00 60.06 102 ARG A C 1
ATOM 775 O O . ARG A 1 102 ? -9.300 10.547 -27.486 1.00 60.06 102 ARG A O 1
ATOM 782 N N . VAL A 1 103 ? -11.348 11.373 -27.861 1.00 59.78 103 VAL A N 1
ATOM 783 C CA . VAL A 1 103 ? -12.014 10.607 -26.806 1.00 59.78 103 VAL A CA 1
ATOM 784 C C . VAL A 1 103 ? -12.299 9.201 -27.335 1.00 59.78 103 VAL A C 1
ATOM 786 O O . VAL A 1 103 ? -13.096 9.036 -28.257 1.00 59.78 103 VAL A O 1
ATOM 789 N N . ILE A 1 104 ? -11.634 8.188 -26.778 1.00 66.44 104 ILE A N 1
ATOM 790 C CA . ILE A 1 104 ? -11.901 6.779 -27.091 1.00 66.44 104 ILE A CA 1
ATOM 791 C C . ILE A 1 104 ? -12.721 6.199 -25.940 1.00 66.44 104 ILE A C 1
ATOM 793 O O . ILE A 1 104 ? -12.189 5.924 -24.867 1.00 66.44 104 ILE A O 1
ATOM 797 N N . TRP A 1 105 ? -14.024 6.028 -26.161 1.00 57.16 105 TRP A N 1
ATOM 798 C CA . TRP A 1 105 ? -14.888 5.288 -25.244 1.00 57.16 105 TRP A CA 1
ATOM 799 C C . TRP A 1 105 ? -14.849 3.789 -25.573 1.00 57.16 105 TRP A C 1
ATOM 801 O O . TRP A 1 105 ? -14.800 3.429 -26.752 1.00 57.16 105 TRP A O 1
ATOM 811 N N . PRO A 1 106 ? -14.913 2.896 -24.570 1.00 66.19 106 PRO A N 1
ATOM 812 C CA . PRO A 1 106 ? -15.179 1.486 -24.824 1.00 66.19 106 PRO A CA 1
ATOM 813 C C . PRO A 1 106 ? -16.552 1.340 -25.500 1.00 66.19 106 PRO A C 1
ATOM 815 O O . PRO A 1 106 ? -17.529 1.944 -25.061 1.00 66.19 106 PRO A O 1
ATOM 818 N N . GLY A 1 107 ? -16.633 0.529 -26.561 1.00 67.69 107 GLY A N 1
ATOM 819 C CA . GLY A 1 107 ? -17.854 0.359 -27.366 1.00 67.69 107 GLY A CA 1
ATOM 820 C C . GLY A 1 107 ? -19.061 -0.200 -26.600 1.00 67.69 107 GLY A C 1
ATOM 821 O O . GLY A 1 107 ? -20.188 -0.104 -27.074 1.00 67.69 107 GLY A O 1
ATOM 822 N N . ALA A 1 108 ? -18.844 -0.749 -25.404 1.00 62.69 108 ALA A N 1
ATOM 823 C CA . ALA A 1 108 ? -19.892 -1.097 -24.457 1.00 62.69 108 ALA A CA 1
ATOM 824 C C . ALA A 1 108 ? -19.346 -1.058 -23.022 1.00 62.69 108 ALA A C 1
ATOM 826 O O . ALA A 1 108 ? -18.210 -1.459 -22.767 1.00 62.69 108 ALA A O 1
ATOM 827 N N . VAL A 1 109 ? -20.179 -0.621 -22.074 1.00 60.97 109 VAL A N 1
ATOM 828 C CA . VAL A 1 109 ? -19.918 -0.713 -20.631 1.00 60.97 109 VAL A CA 1
ATOM 829 C C . VAL A 1 109 ? -21.033 -1.548 -20.019 1.00 60.97 109 VAL A C 1
ATOM 831 O O . VAL A 1 109 ? -22.191 -1.134 -20.012 1.00 60.97 109 VAL A O 1
ATOM 834 N N . VAL A 1 110 ? -20.701 -2.727 -19.498 1.00 62.78 110 VAL A N 1
ATOM 835 C CA . VAL A 1 110 ? -21.668 -3.554 -18.770 1.00 62.78 110 VAL A CA 1
ATOM 836 C C . VAL A 1 110 ? -21.691 -3.085 -17.316 1.00 62.78 110 VAL A C 1
ATOM 838 O O . VAL A 1 110 ? -20.723 -3.281 -16.587 1.00 62.78 110 VAL A O 1
ATOM 841 N N . ARG A 1 111 ? -22.793 -2.462 -16.877 1.00 59.75 111 ARG A N 1
ATOM 842 C CA . ARG A 1 111 ? -23.104 -2.326 -15.444 1.00 59.75 111 ARG A CA 1
ATOM 843 C C . ARG A 1 111 ? -24.067 -3.439 -15.054 1.00 59.75 111 ARG A C 1
ATOM 845 O O . ARG A 1 111 ? -25.209 -3.449 -15.502 1.00 59.75 111 ARG A O 1
ATOM 852 N N . GLY A 1 112 ? -23.599 -4.366 -14.226 1.00 63.59 112 GLY A N 1
ATOM 853 C CA . GLY A 1 112 ? -24.375 -5.507 -13.744 1.00 63.59 112 GLY A CA 1
ATOM 854 C C . GLY A 1 112 ? -23.589 -6.813 -13.818 1.00 63.59 112 GLY A C 1
ATOM 855 O O . GLY A 1 112 ? -22.518 -6.876 -14.418 1.00 63.59 112 GLY A O 1
ATOM 856 N N . VAL A 1 113 ? -24.123 -7.859 -13.186 1.00 59.84 113 VAL A N 1
ATOM 857 C CA . VAL A 1 113 ? -23.531 -9.202 -13.221 1.00 59.84 113 VAL A CA 1
ATOM 858 C C . VAL A 1 113 ? -23.515 -9.707 -14.677 1.00 59.84 113 VAL A C 1
ATOM 860 O O . VAL A 1 113 ? -24.569 -9.685 -15.320 1.00 59.84 113 VAL A O 1
ATOM 863 N N . PRO A 1 114 ? -22.359 -10.154 -15.211 1.00 55.81 114 PRO A N 1
ATOM 864 C CA . PRO A 1 114 ? -22.240 -10.677 -16.571 1.00 55.81 114 PRO A CA 1
ATOM 865 C C . PRO A 1 114 ? -23.282 -11.765 -16.847 1.00 55.81 114 PRO A C 1
ATOM 867 O O . PRO A 1 114 ? -23.486 -12.649 -16.016 1.00 55.81 114 PRO A O 1
ATOM 870 N N . ALA A 1 115 ? -23.920 -11.735 -18.022 1.00 56.66 115 ALA A N 1
ATOM 871 C CA . ALA A 1 115 ? -25.005 -12.657 -18.389 1.00 56.66 115 ALA A CA 1
ATOM 872 C C . ALA A 1 115 ? -24.637 -14.147 -18.218 1.00 56.66 115 ALA A C 1
ATOM 874 O O . ALA A 1 115 ? -25.494 -14.962 -17.889 1.00 56.66 115 ALA A O 1
ATOM 875 N N . ASN A 1 116 ? -23.350 -14.484 -18.336 1.00 55.41 116 ASN A N 1
ATOM 876 C CA . ASN A 1 116 ? -22.822 -15.845 -18.195 1.00 55.41 116 ASN A CA 1
ATOM 877 C C . ASN A 1 116 ? -22.849 -16.376 -16.745 1.00 55.41 116 ASN A C 1
ATOM 879 O O . ASN A 1 116 ? -22.613 -17.557 -16.522 1.00 55.41 116 ASN A O 1
ATOM 883 N N . LEU A 1 117 ? -23.135 -15.519 -15.758 1.00 53.72 117 LEU A N 1
ATOM 884 C CA . LEU A 1 117 ? -23.295 -15.880 -14.344 1.00 53.72 117 LEU A CA 1
ATOM 885 C C . LEU A 1 117 ? -24.768 -15.876 -13.893 1.00 53.72 117 LEU A C 1
ATOM 887 O O . LEU A 1 117 ? -25.050 -16.142 -12.728 1.00 53.72 117 LEU A O 1
ATOM 891 N N . ARG A 1 118 ? -25.727 -15.600 -14.792 1.00 54.97 118 ARG A N 1
ATOM 892 C CA . ARG A 1 118 ? -27.166 -15.568 -14.460 1.00 54.97 118 ARG A CA 1
ATOM 893 C C . ARG A 1 118 ? -27.833 -16.940 -14.366 1.00 54.97 118 ARG A C 1
ATOM 895 O O . ARG A 1 118 ? -28.999 -17.010 -13.991 1.00 54.97 118 ARG A O 1
ATOM 902 N N . GLN A 1 119 ? -27.139 -18.026 -14.687 1.00 54.31 119 GLN A N 1
ATOM 903 C CA . GLN A 1 119 ? -2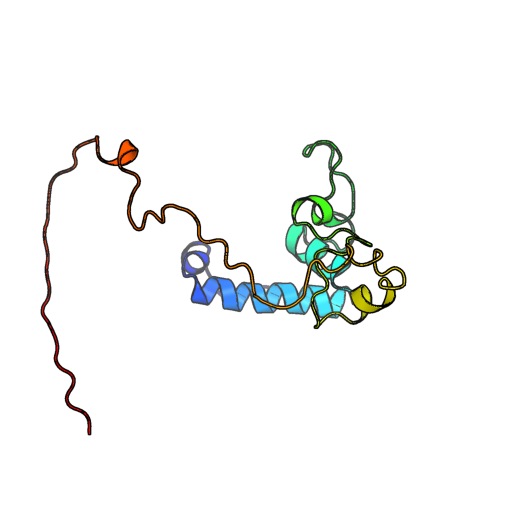7.726 -19.365 -14.698 1.00 54.31 119 GLN A CA 1
ATOM 904 C C . GLN A 1 119 ? -27.084 -20.252 -13.641 1.00 54.31 119 GLN A C 1
ATOM 906 O O . GLN A 1 119 ? -26.207 -21.059 -13.925 1.00 54.31 119 GLN A O 1
ATOM 911 N N . LYS A 1 120 ? -27.577 -20.094 -12.413 1.00 47.31 120 LYS A N 1
ATOM 912 C CA . LYS A 1 120 ? -27.896 -21.192 -11.494 1.00 47.31 120 LYS A CA 1
ATOM 913 C C . LYS A 1 120 ? -28.867 -20.635 -10.454 1.00 47.31 120 LYS A C 1
ATOM 915 O O . LYS A 1 120 ? -28.499 -19.837 -9.601 1.00 47.31 120 LYS A O 1
ATOM 920 N N . ASN A 1 121 ? -30.132 -20.998 -10.643 1.00 48.12 121 ASN A N 1
ATOM 921 C CA . ASN A 1 121 ? -31.299 -20.601 -9.864 1.00 48.12 121 ASN A CA 1
ATOM 922 C C . ASN A 1 121 ? -31.038 -20.619 -8.354 1.00 48.12 121 ASN A C 1
ATOM 924 O O . ASN A 1 121 ? -30.814 -21.697 -7.808 1.00 48.12 121 ASN A O 1
ATOM 928 N N . ILE A 1 122 ? -31.190 -19.474 -7.682 1.00 44.88 122 ILE A N 1
ATOM 929 C CA . ILE A 1 122 ? -31.668 -19.451 -6.297 1.00 44.88 122 ILE A CA 1
ATOM 930 C C . ILE A 1 122 ? -32.730 -18.353 -6.158 1.00 44.88 122 ILE A C 1
ATOM 932 O O . ILE A 1 122 ? -32.540 -17.191 -6.504 1.00 44.88 122 ILE A O 1
ATOM 936 N N . THR A 1 123 ? -33.877 -18.831 -5.710 1.00 38.66 123 THR A N 1
ATOM 937 C CA . THR A 1 123 ? -35.195 -18.245 -5.497 1.00 38.66 123 THR A CA 1
ATOM 938 C C . THR A 1 123 ? -35.217 -17.130 -4.433 1.00 38.66 123 THR A C 1
ATOM 940 O O . THR A 1 123 ? -34.730 -17.353 -3.330 1.00 38.66 123 THR A O 1
ATOM 943 N N . THR A 1 124 ? -35.899 -16.012 -4.753 1.00 41.97 124 THR A N 1
ATOM 944 C CA . THR A 1 124 ? -36.598 -15.059 -3.836 1.00 41.97 124 THR A CA 1
ATOM 945 C C . THR A 1 124 ? -35.700 -14.119 -2.995 1.00 41.97 124 THR A C 1
ATOM 947 O O . THR A 1 124 ? -34.693 -14.540 -2.455 1.00 41.97 124 THR A O 1
ATOM 950 N N .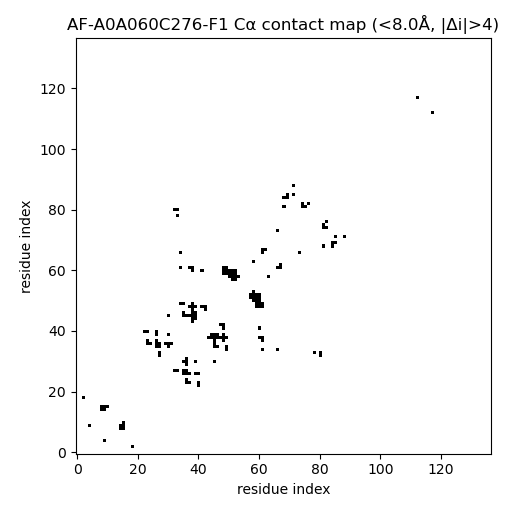 ALA A 1 125 ? -35.940 -12.808 -2.827 1.00 38.31 125 ALA A N 1
ATOM 951 C CA . ALA A 1 125 ? -37.170 -12.012 -2.830 1.00 38.31 125 ALA A CA 1
ATOM 952 C C . ALA A 1 125 ? -36.950 -10.593 -3.401 1.00 38.31 125 ALA A C 1
ATOM 954 O O . ALA A 1 125 ? -35.919 -9.968 -3.155 1.00 38.31 125 ALA A O 1
ATOM 955 N N . GLN A 1 126 ? -37.954 -10.046 -4.094 1.00 46.16 126 GLN A N 1
ATOM 956 C CA . GLN A 1 126 ? -38.053 -8.605 -4.346 1.00 46.16 126 GLN A CA 1
ATOM 957 C C . GLN A 1 126 ? -38.482 -7.902 -3.056 1.00 46.16 126 GLN A C 1
ATOM 959 O O . GLN A 1 126 ? -39.612 -8.070 -2.604 1.00 46.16 126 GLN A O 1
ATOM 964 N N . LEU A 1 127 ? -37.594 -7.089 -2.491 1.00 39.03 127 LEU A N 1
ATOM 965 C CA . LEU A 1 127 ? -37.934 -6.104 -1.469 1.00 39.03 127 LEU A CA 1
ATOM 966 C C . LEU A 1 127 ? -37.565 -4.726 -2.015 1.00 39.03 127 LEU A C 1
ATOM 968 O O . LEU A 1 127 ? -36.399 -4.342 -2.032 1.00 39.03 127 LEU A O 1
ATOM 972 N N . SER A 1 128 ? -38.570 -3.998 -2.494 1.00 44.16 128 SER A N 1
ATOM 973 C CA . SER A 1 128 ? -38.483 -2.552 -2.699 1.00 44.16 128 SER A CA 1
ATOM 974 C C . SER A 1 128 ? -38.766 -1.864 -1.364 1.00 44.16 128 SER A C 1
ATOM 976 O O . SER A 1 128 ? -39.773 -2.191 -0.732 1.00 44.16 128 SER A O 1
ATOM 978 N N . PRO A 1 129 ? -37.963 -0.874 -0.957 1.00 40.59 129 PRO A N 1
ATOM 979 C CA . PRO A 1 129 ? -38.498 0.228 -0.159 1.00 40.59 129 PRO A CA 1
ATOM 980 C C . PRO A 1 129 ? -38.498 1.565 -0.925 1.00 40.59 129 PRO A C 1
ATOM 982 O O . PRO A 1 129 ? -37.858 1.690 -1.969 1.00 40.59 129 PRO A O 1
ATOM 985 N N . PRO A 1 130 ? -39.275 2.546 -0.438 1.00 41.19 130 PRO A N 1
ATOM 986 C CA . PRO A 1 130 ? -39.934 3.562 -1.248 1.00 41.19 130 PRO A CA 1
ATOM 987 C C . PRO A 1 130 ? -39.086 4.812 -1.512 1.00 41.19 130 PRO A C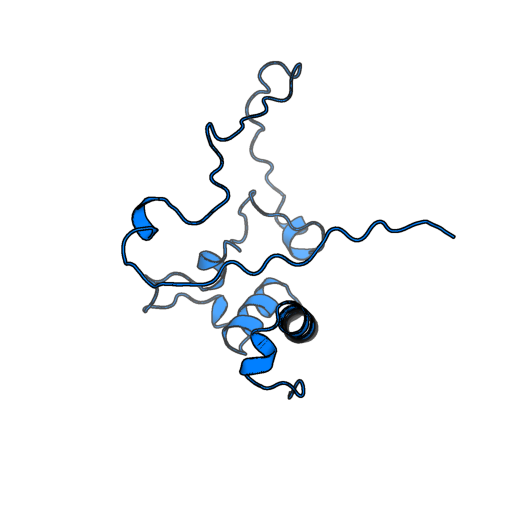 1
ATOM 989 O O . PRO A 1 130 ? -38.128 5.128 -0.810 1.00 41.19 130 PRO A O 1
ATOM 992 N N . SER A 1 131 ? -39.520 5.570 -2.515 1.00 47.12 131 SER A N 1
ATOM 993 C CA . SER A 1 131 ? -39.086 6.927 -2.833 1.00 47.12 131 SER A CA 1
ATOM 994 C C . SER A 1 131 ? -39.309 7.867 -1.642 1.00 47.12 131 SER A C 1
ATOM 996 O O . SER A 1 131 ? -40.445 8.189 -1.302 1.00 47.12 131 SER A O 1
ATOM 998 N N . VAL A 1 132 ? -38.227 8.372 -1.044 1.00 42.38 132 VAL A N 1
ATOM 999 C CA . VAL A 1 132 ? -38.292 9.477 -0.078 1.00 42.38 132 VAL A CA 1
ATOM 1000 C C . VAL A 1 132 ? -37.886 10.770 -0.784 1.00 42.38 132 VAL A C 1
ATOM 1002 O O . VAL A 1 132 ? -36.715 11.001 -1.080 1.00 42.38 132 VAL A O 1
ATOM 1005 N N . ARG A 1 133 ? -38.882 11.622 -1.059 1.00 46.56 133 ARG A N 1
ATOM 1006 C CA . ARG A 1 133 ? -38.699 13.053 -1.350 1.00 46.56 133 ARG A CA 1
ATOM 1007 C C . ARG A 1 133 ? -38.002 13.701 -0.152 1.00 46.56 133 ARG A C 1
ATOM 1009 O O . ARG A 1 133 ? -38.528 13.631 0.955 1.00 46.56 133 ARG A O 1
ATOM 1016 N N . ARG A 1 134 ? -36.880 14.390 -0.366 1.00 37.91 134 ARG A N 1
ATOM 1017 C CA . ARG A 1 134 ? -36.366 15.365 0.606 1.00 37.91 134 ARG A CA 1
ATOM 1018 C C . ARG A 1 134 ? -36.773 16.770 0.176 1.00 37.91 134 ARG A C 1
ATOM 1020 O O . ARG A 1 134 ? -36.295 17.274 -0.834 1.00 37.91 134 ARG A O 1
ATOM 1027 N N . SER A 1 135 ? -37.670 17.366 0.953 1.00 42.19 135 SER A N 1
ATOM 1028 C CA . SER A 1 135 ? -37.872 18.812 1.030 1.00 42.19 135 SER A CA 1
ATOM 1029 C C . SER A 1 135 ? -36.672 19.430 1.757 1.00 42.19 135 SER A C 1
ATOM 1031 O O . SER A 1 135 ? -36.235 18.888 2.773 1.00 42.19 135 SER A O 1
ATOM 1033 N N . LEU A 1 136 ? -36.135 20.524 1.221 1.00 40.47 136 LEU A N 1
ATOM 1034 C CA . LEU A 1 136 ? -35.097 21.352 1.845 1.00 40.47 136 LEU A CA 1
ATOM 1035 C C . LEU A 1 136 ? -35.694 22.203 2.982 1.00 40.47 136 LEU A C 1
ATOM 1037 O O . LEU A 1 136 ? -36.785 22.743 2.788 1.00 40.47 136 LEU A O 1
ATOM 1041 N N . PRO A 1 137 ? -34.995 22.372 4.115 1.00 53.25 137 PRO A N 1
ATOM 1042 C CA . PRO A 1 137 ? -34.944 23.638 4.836 1.00 53.25 137 PRO A CA 1
ATOM 1043 C C . PRO A 1 137 ? -33.827 24.547 4.298 1.00 53.25 137 PRO A C 1
ATOM 1045 O O . PRO A 1 137 ? -32.778 24.013 3.862 1.00 53.25 137 PRO A O 1
#

Foldseek 3Di:
DDPPDDPVLCVPVVSVVVVVVVQLVVQCVVLVANQQSQVCVVPVGSPQQVFQDVVVVRDHVCVVVVNDQLDPPDDDVPGPVNVVSPPDDPPPDPPDDPDDDPDDDDPDDDDDDPPVPPPDDDDDDDDDDDDDDDDDD

Sequence (137 aa):
RHYGVTASDLLDPCTNLSVFEHILSDCYRSGGTLKKALSCYYSGNFRTGQQPEAAYSGTSYLQRIGYVPGSPHYAVPGTREDQSAAGFYPEAFPAGDASRPRVIWPGAVVRGVPANLRQKNITTAQLSPPSVRRSLP

Secondary structure (DSSP, 8-state):
---S--TTGGGSHHHHHHHHHHHHHHHHHHHSSHHHHHHHHHHSSTTGGGSEEGGGTTEEHHHHTT--TT-TT---TT-HHHHTT------------TT-------S----SS-GGG--S-----------------

Solvent-accessible surface area (backbone atoms only — not comparable t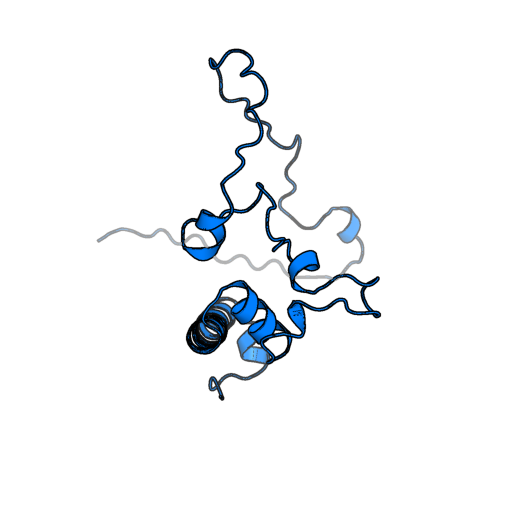o full-atom values): 9293 Å² total; per-residue (Å²): 138,83,88,90,70,56,80,70,52,53,71,40,67,67,56,31,51,56,53,47,52,52,54,42,50,51,28,26,71,74,54,71,36,68,73,23,10,57,6,22,66,72,69,77,33,60,55,63,25,72,35,62,33,78,94,53,82,52,43,21,54,36,56,76,75,67,61,49,92,82,52,91,84,72,76,61,95,85,44,76,75,63,60,74,61,68,82,66,77,73,80,71,73,78,79,72,75,94,81,70,88,84,80,82,74,76,96,70,80,86,86,70,84,58,76,91,71,71,82,72,91,80,83,87,80,94,80,85,81,79,92,76,86,81,82,82,133

Radius of gyration: 23.27 Å; Cα contacts (8 Å, |Δi|>4): 91; chains: 1; bounding box: 56×45×53 Å

Organism: NCBI:txid238202

InterPro domains:
  IPR023346 Lysozyme-like domain superfamily [SSF53955] (2-44)